Protein AF-A0A9E4JL12-F1 (afdb_monomer_lite)

Structure (mmCIF, N/CA/C/O backbone):
data_AF-A0A9E4JL12-F1
#
_entry.id   AF-A0A9E4JL12-F1
#
loop_
_atom_site.group_PDB
_atom_site.id
_atom_site.type_symbol
_atom_site.label_atom_id
_atom_site.label_alt_id
_atom_site.label_comp_id
_atom_site.label_asym_id
_atom_site.label_entity_id
_atom_site.label_seq_id
_atom_site.pdbx_PDB_ins_code
_atom_site.Cartn_x
_atom_site.Cartn_y
_atom_site.Cartn_z
_atom_site.occupancy
_atom_site.B_iso_or_equiv
_atom_site.auth_seq_id
_atom_site.auth_comp_id
_atom_site.auth_asym_id
_atom_site.auth_atom_id
_atom_site.pdbx_PDB_model_num
ATOM 1 N N . MET A 1 1 ? 10.155 4.725 14.599 1.00 66.62 1 MET A N 1
ATOM 2 C CA . MET A 1 1 ? 9.123 3.710 14.868 1.00 66.62 1 MET A CA 1
ATOM 3 C C . MET A 1 1 ? 9.422 2.456 14.066 1.00 66.62 1 MET A C 1
ATOM 5 O O . MET A 1 1 ? 9.526 2.530 12.850 1.00 66.62 1 MET A O 1
ATOM 9 N N . LYS A 1 2 ? 9.600 1.319 14.743 1.00 79.19 2 LYS A N 1
ATOM 10 C CA . LYS A 1 2 ? 9.737 0.014 14.087 1.00 79.19 2 LYS A CA 1
ATOM 11 C C . LYS A 1 2 ? 8.332 -0.566 13.869 1.00 79.19 2 LYS A C 1
ATOM 13 O O . LYS A 1 2 ? 7.510 -0.401 14.772 1.00 79.19 2 LYS A O 1
ATOM 18 N N . PRO A 1 3 ? 8.040 -1.210 12.728 1.00 87.31 3 PRO A N 1
ATOM 19 C CA . PRO A 1 3 ? 6.771 -1.904 12.572 1.00 87.31 3 PRO A CA 1
ATOM 20 C C . PRO A 1 3 ? 6.666 -3.071 13.566 1.00 87.31 3 PRO A C 1
ATOM 22 O O . PRO A 1 3 ? 7.660 -3.734 13.870 1.00 87.31 3 PRO A O 1
ATOM 25 N N . GLU A 1 4 ? 5.457 -3.324 14.057 1.00 89.44 4 GLU A N 1
ATOM 26 C CA . GLU A 1 4 ? 5.142 -4.517 14.853 1.00 89.44 4 GLU A CA 1
ATOM 27 C C . GLU A 1 4 ? 5.077 -5.758 13.957 1.00 89.44 4 GLU A C 1
ATOM 29 O O . GLU A 1 4 ? 5.482 -6.845 14.356 1.00 89.44 4 GLU A O 1
ATOM 34 N N . THR A 1 5 ? 4.607 -5.583 12.721 1.00 91.12 5 THR A N 1
ATOM 35 C CA . THR A 1 5 ? 4.566 -6.625 11.689 1.00 91.12 5 THR A CA 1
ATOM 36 C C . THR A 1 5 ? 5.285 -6.138 10.446 1.00 91.12 5 THR A C 1
ATOM 38 O O . THR A 1 5 ? 5.009 -5.035 9.987 1.00 91.12 5 THR A O 1
ATOM 41 N N . ASP A 1 6 ? 6.171 -6.962 9.889 1.00 91.75 6 ASP A N 1
ATOM 42 C CA . ASP A 1 6 ? 6.868 -6.707 8.627 1.00 91.75 6 ASP A CA 1
ATOM 43 C C . ASP A 1 6 ? 7.037 -8.026 7.870 1.00 91.75 6 ASP A C 1
ATOM 45 O O . ASP A 1 6 ? 7.868 -8.864 8.231 1.00 91.75 6 ASP A O 1
ATOM 49 N N . VAL A 1 7 ? 6.181 -8.248 6.876 1.00 90.44 7 VAL A N 1
ATOM 50 C CA . VAL A 1 7 ? 6.051 -9.539 6.191 1.00 90.44 7 VAL A CA 1
ATOM 51 C C . VAL A 1 7 ? 5.887 -9.360 4.692 1.00 90.44 7 VAL A C 1
ATOM 53 O O . VAL A 1 7 ? 5.430 -8.320 4.216 1.00 90.44 7 VAL A O 1
ATOM 56 N N . ILE A 1 8 ? 6.200 -10.415 3.943 1.00 92.12 8 ILE A N 1
ATOM 57 C CA . ILE A 1 8 ? 5.714 -10.549 2.571 1.00 92.12 8 ILE A CA 1
ATOM 58 C C . ILE A 1 8 ? 4.336 -11.192 2.648 1.00 92.12 8 ILE A C 1
ATOM 60 O O . ILE A 1 8 ? 4.205 -12.364 2.997 1.00 92.12 8 ILE A O 1
ATOM 64 N N . PHE A 1 9 ? 3.316 -10.403 2.352 1.00 92.81 9 PHE A N 1
ATOM 65 C CA . PHE A 1 9 ? 1.933 -10.828 2.328 1.00 92.81 9 PHE A CA 1
ATOM 66 C C . PHE A 1 9 ? 1.589 -11.369 0.946 1.00 92.81 9 PHE A C 1
ATOM 68 O O . PHE A 1 9 ? 1.843 -10.710 -0.066 1.00 92.81 9 PHE A O 1
ATOM 75 N N . GLN A 1 10 ? 1.009 -12.564 0.909 1.00 92.12 10 GLN A N 1
ATOM 76 C CA . GLN A 1 10 ? 0.538 -13.187 -0.319 1.00 92.12 10 GLN A CA 1
ATOM 77 C C . GLN A 1 10 ? -0.985 -13.285 -0.325 1.00 92.12 10 GLN A C 1
ATOM 79 O O . GLN A 1 10 ? -1.582 -13.777 0.634 1.00 92.12 10 GLN A O 1
ATOM 84 N N . TRP A 1 11 ? -1.594 -12.908 -1.448 1.00 90.00 11 TRP A N 1
ATOM 85 C CA . TRP A 1 11 ? -3.014 -13.123 -1.719 1.00 90.00 11 TRP A CA 1
ATOM 86 C C . TRP A 1 11 ? -3.225 -13.789 -3.078 1.00 90.00 11 TRP A C 1
ATOM 88 O O . TRP A 1 11 ? -2.317 -13.879 -3.905 1.00 90.00 11 TRP A O 1
ATOM 98 N N . VAL A 1 12 ? -4.454 -14.249 -3.308 1.00 87.62 12 VAL A N 1
ATOM 99 C CA . VAL A 1 12 ? -4.901 -14.691 -4.629 1.00 87.62 12 VAL A CA 1
ATOM 100 C C . VAL A 1 12 ? -5.614 -13.526 -5.307 1.00 87.62 12 VAL A C 1
ATOM 102 O O . VAL A 1 12 ? -6.715 -13.147 -4.908 1.00 87.62 12 VAL A O 1
ATOM 105 N N . GLY A 1 13 ? -4.968 -12.938 -6.308 1.00 79.06 13 GLY A N 1
ATOM 106 C CA . GLY A 1 13 ? -5.527 -11.868 -7.122 1.00 79.06 13 GLY A CA 1
ATOM 107 C C . GLY A 1 13 ? -6.322 -12.385 -8.314 1.00 79.06 13 GLY A C 1
ATOM 108 O O . GLY A 1 13 ? -6.001 -13.428 -8.888 1.00 79.06 13 GLY A O 1
ATOM 109 N N . PHE A 1 14 ? -7.332 -11.628 -8.735 1.00 73.75 14 PHE A N 1
ATOM 110 C CA . PHE A 1 14 ? -8.112 -11.924 -9.934 1.00 73.75 14 PHE A CA 1
ATOM 111 C C . PHE A 1 14 ? -7.939 -10.783 -10.937 1.00 73.75 14 PHE A C 1
ATOM 113 O O . PHE A 1 14 ? -8.317 -9.646 -10.672 1.00 73.75 14 PHE A O 1
ATOM 120 N N . GLY A 1 15 ? -7.316 -11.073 -12.082 1.00 59.97 15 GLY A N 1
ATOM 121 C CA . GLY A 1 15 ? -7.269 -10.134 -13.203 1.00 59.97 15 GLY A CA 1
ATOM 122 C C . GLY A 1 15 ? -8.628 -10.024 -13.899 1.00 59.97 15 GLY A C 1
ATOM 123 O O . GLY A 1 15 ? -9.499 -10.878 -13.713 1.00 59.97 15 GLY A O 1
ATOM 124 N N . SER A 1 16 ? -8.798 -9.006 -14.745 1.00 48.69 16 SER A N 1
ATOM 125 C CA . SER A 1 16 ? -9.982 -8.849 -15.592 1.00 48.69 16 SER A CA 1
ATOM 126 C C . SER A 1 16 ? -10.103 -10.019 -16.584 1.00 48.69 16 SER A C 1
ATOM 128 O O . SER A 1 16 ? -9.568 -9.993 -17.688 1.00 48.69 16 SER A O 1
ATOM 130 N N . GLY A 1 17 ? -10.809 -11.080 -16.181 1.00 49.41 17 GLY A N 1
ATOM 131 C CA . GLY A 1 17 ? -11.289 -12.131 -17.083 1.00 49.41 17 GLY A CA 1
ATOM 132 C C . GLY A 1 17 ? -10.541 -13.470 -17.100 1.00 49.41 17 GLY A C 1
ATOM 133 O O . GLY A 1 17 ? -10.755 -14.238 -18.035 1.00 49.41 17 GLY A O 1
ATOM 134 N N . GLN A 1 18 ? -9.706 -13.818 -16.111 1.00 49.81 18 GLN A N 1
ATOM 135 C CA . GLN A 1 18 ? -9.089 -15.158 -16.057 1.00 49.81 18 GLN A CA 1
ATOM 136 C C . GLN A 1 18 ? -9.499 -15.971 -14.819 1.00 49.81 18 GLN A C 1
ATOM 138 O O . GLN A 1 18 ? -9.258 -15.586 -13.681 1.00 49.81 18 GLN A O 1
ATOM 143 N N . TYR A 1 19 ? -10.057 -17.164 -15.065 1.00 54.25 19 TYR A N 1
ATOM 144 C CA . TYR A 1 19 ? -10.541 -18.150 -14.080 1.00 54.25 19 TYR A CA 1
ATOM 145 C C . TYR A 1 19 ? -9.449 -18.791 -13.193 1.00 54.25 19 TYR A C 1
ATOM 147 O O . TYR A 1 19 ? -9.740 -19.646 -12.347 1.00 54.25 19 TYR A O 1
ATOM 155 N N . ARG A 1 20 ? -8.180 -18.413 -13.380 1.00 64.00 20 ARG A N 1
ATOM 156 C CA . ARG A 1 20 ? -7.058 -18.849 -12.544 1.00 64.00 20 ARG A CA 1
ATOM 157 C C . ARG A 1 20 ? -6.590 -17.647 -11.735 1.00 64.00 20 ARG A C 1
ATOM 159 O O . ARG A 1 20 ? -6.104 -16.678 -12.303 1.00 64.00 20 ARG A O 1
ATOM 166 N N . GLY A 1 21 ? -6.807 -17.710 -10.424 1.00 71.62 21 GLY A N 1
ATOM 167 C CA . GLY A 1 21 ? -6.275 -16.718 -9.500 1.00 71.62 21 GLY A CA 1
ATOM 168 C C . GLY A 1 21 ? -4.749 -16.708 -9.563 1.00 71.62 21 GLY A C 1
ATOM 169 O O . GLY A 1 21 ? -4.126 -17.752 -9.766 1.00 71.62 21 GLY A O 1
ATOM 170 N N . TRP A 1 22 ? -4.167 -15.527 -9.426 1.00 80.19 22 TRP A N 1
ATOM 171 C CA . TRP A 1 22 ? -2.730 -15.303 -9.483 1.00 80.19 22 TRP A CA 1
ATOM 172 C C . TRP A 1 22 ? -2.204 -15.201 -8.061 1.00 80.19 22 TRP A C 1
ATOM 174 O O . TRP A 1 22 ? -2.802 -14.511 -7.239 1.00 80.19 22 TRP A O 1
ATOM 184 N N . ASN A 1 23 ? -1.095 -15.877 -7.766 1.00 87.00 23 ASN A N 1
ATOM 185 C CA . ASN A 1 23 ? -0.375 -15.592 -6.532 1.00 87.00 23 ASN A CA 1
ATOM 186 C C . ASN A 1 23 ? 0.220 -14.195 -6.657 1.00 87.00 23 ASN A C 1
ATOM 188 O O . ASN A 1 23 ? 1.022 -13.940 -7.557 1.00 87.00 23 ASN A O 1
ATOM 192 N N . SER A 1 24 ? -0.205 -13.321 -5.761 1.00 88.94 24 SER A N 1
ATOM 193 C CA . SER A 1 24 ? 0.169 -11.920 -5.751 1.00 88.94 24 SER A CA 1
ATOM 194 C C . SER A 1 24 ? 0.835 -11.576 -4.430 1.00 88.94 24 SER A C 1
ATOM 196 O O . SER A 1 24 ? 0.498 -12.171 -3.405 1.00 88.94 24 SER A O 1
ATOM 198 N N . PHE A 1 25 ? 1.790 -10.648 -4.455 1.00 91.06 25 PHE A N 1
ATOM 199 C CA . PHE A 1 25 ? 2.662 -10.383 -3.312 1.00 91.06 25 PHE A CA 1
ATOM 200 C C . PHE A 1 25 ? 2.895 -8.893 -3.086 1.00 91.06 25 PHE A C 1
ATOM 202 O O . PHE A 1 25 ? 3.138 -8.137 -4.024 1.00 91.06 25 PHE A O 1
ATOM 209 N N . CYS A 1 26 ? 2.905 -8.491 -1.819 1.00 92.44 26 CYS A N 1
ATOM 210 C CA . CYS A 1 26 ? 3.311 -7.162 -1.378 1.00 92.44 26 CYS A CA 1
ATOM 211 C C . CYS A 1 26 ? 4.009 -7.270 -0.019 1.00 92.44 26 CYS A C 1
ATOM 213 O O . CYS A 1 26 ? 3.881 -8.271 0.686 1.00 92.44 26 CYS A O 1
ATOM 215 N N . ARG A 1 27 ? 4.782 -6.257 0.362 1.00 92.44 27 ARG A N 1
ATOM 216 C CA . ARG A 1 27 ? 5.314 -6.137 1.720 1.00 92.44 27 ARG A CA 1
ATOM 217 C C . ARG A 1 27 ? 4.284 -5.396 2.560 1.00 92.44 27 ARG A C 1
ATOM 219 O O . ARG A 1 27 ? 3.943 -4.259 2.242 1.00 92.44 27 ARG A O 1
ATOM 226 N N . VAL A 1 28 ? 3.813 -6.022 3.631 1.00 94.44 28 VAL A N 1
ATOM 227 C CA . VAL A 1 28 ? 2.894 -5.404 4.589 1.00 94.44 28 VAL A CA 1
ATOM 228 C C . VAL A 1 28 ? 3.668 -5.035 5.836 1.00 94.44 28 VAL A C 1
ATOM 230 O O . VAL A 1 28 ? 4.328 -5.879 6.446 1.00 94.44 28 VAL A O 1
ATOM 233 N N . ARG A 1 29 ? 3.562 -3.762 6.215 1.00 93.25 29 ARG A N 1
ATOM 234 C CA . ARG A 1 29 ? 4.082 -3.251 7.479 1.00 93.25 29 ARG A CA 1
ATOM 235 C C . ARG A 1 29 ? 2.971 -2.637 8.302 1.00 93.25 29 ARG A C 1
ATOM 237 O O . ARG A 1 29 ? 2.243 -1.784 7.805 1.00 93.25 29 ARG A O 1
ATOM 244 N N . ILE A 1 30 ? 2.864 -3.064 9.555 1.00 93.94 30 ILE A N 1
ATOM 245 C CA . ILE A 1 30 ? 1.837 -2.596 10.488 1.00 93.94 30 ILE A CA 1
ATOM 246 C C . ILE A 1 30 ? 2.527 -1.869 11.632 1.00 93.94 30 ILE A C 1
ATOM 248 O O . ILE A 1 30 ? 3.378 -2.433 12.325 1.00 93.94 30 ILE A O 1
ATOM 252 N N . PHE A 1 31 ? 2.152 -0.612 11.822 1.00 90.62 31 PHE A N 1
ATOM 253 C CA . PHE A 1 31 ? 2.623 0.240 12.902 1.00 90.62 31 PHE A CA 1
ATOM 254 C C . PHE A 1 31 ? 1.443 0.541 13.816 1.00 90.62 31 PHE A C 1
ATOM 256 O O . PHE A 1 31 ? 0.453 1.125 13.375 1.00 90.62 31 PHE A O 1
ATOM 263 N N . LYS A 1 32 ? 1.544 0.165 15.090 1.00 89.62 32 LYS A N 1
ATOM 264 C CA . LYS A 1 32 ? 0.566 0.568 16.100 1.00 89.62 32 LYS A CA 1
ATOM 265 C C . LYS A 1 32 ? 1.067 1.806 16.828 1.00 89.62 32 LYS A C 1
ATOM 267 O O . LYS A 1 32 ? 2.204 1.840 17.302 1.00 89.62 32 LYS A O 1
ATOM 272 N N . THR A 1 33 ? 0.220 2.821 16.911 1.00 83.38 33 THR A N 1
ATOM 273 C CA . THR A 1 33 ? 0.408 3.970 17.799 1.00 83.38 33 THR A CA 1
ATOM 274 C C . THR A 1 33 ? -0.572 3.859 18.968 1.00 83.38 33 THR A C 1
ATOM 276 O O . THR A 1 33 ? -1.310 2.882 19.087 1.00 83.38 33 THR A O 1
ATOM 279 N N . GLN A 1 34 ? -0.577 4.849 19.863 1.00 82.88 34 GLN A N 1
ATOM 280 C CA . GLN A 1 34 ? -1.535 4.878 20.972 1.00 82.88 34 GLN A CA 1
ATOM 281 C C . GLN A 1 34 ? -2.990 5.033 20.503 1.00 82.88 34 GLN A C 1
ATOM 283 O O . GLN A 1 34 ? -3.897 4.573 21.187 1.00 82.88 34 GLN A O 1
ATOM 288 N N . ASP A 1 35 ? -3.215 5.691 19.366 1.00 87.06 35 ASP A N 1
ATOM 289 C CA . ASP A 1 35 ? -4.532 6.152 18.921 1.00 87.06 35 ASP A CA 1
ATOM 290 C C . ASP A 1 35 ? -4.986 5.566 17.576 1.00 87.06 35 ASP A C 1
ATOM 292 O O . ASP A 1 35 ? -6.153 5.717 17.213 1.00 87.06 35 ASP A O 1
ATOM 296 N N . ARG A 1 36 ? -4.092 4.923 16.817 1.00 89.56 36 ARG A N 1
ATOM 297 C CA . ARG A 1 36 ? -4.395 4.395 15.482 1.00 89.56 36 ARG A CA 1
ATOM 298 C C . ARG A 1 36 ? -3.460 3.262 15.068 1.00 89.56 36 ARG A C 1
ATOM 300 O O . ARG A 1 36 ? -2.373 3.077 15.616 1.00 89.56 36 ARG A O 1
ATOM 307 N N . THR A 1 37 ? -3.870 2.551 14.029 1.00 93.19 37 THR A N 1
ATOM 308 C CA . THR A 1 37 ? -3.040 1.577 13.316 1.00 93.19 37 THR A CA 1
ATOM 309 C C . THR A 1 37 ? -2.718 2.120 11.930 1.00 93.19 37 THR A C 1
ATOM 311 O O . THR A 1 37 ? -3.606 2.587 11.226 1.00 93.19 37 THR A O 1
ATOM 314 N N . ILE A 1 38 ? -1.455 2.066 11.513 1.00 92.69 38 ILE A N 1
ATOM 315 C CA . ILE A 1 38 ? -1.037 2.411 10.151 1.00 92.69 38 ILE A CA 1
ATOM 316 C C . ILE A 1 38 ? -0.622 1.124 9.453 1.00 92.69 38 ILE A C 1
ATOM 318 O O . ILE A 1 38 ? 0.272 0.419 9.926 1.00 92.69 38 ILE A O 1
ATOM 322 N N . VAL A 1 39 ? -1.249 0.838 8.318 1.00 95.38 39 VAL A N 1
ATOM 323 C CA . VAL A 1 39 ? -0.923 -0.305 7.470 1.00 95.38 39 VAL A CA 1
ATOM 324 C C . VAL A 1 39 ? -0.340 0.204 6.165 1.00 95.38 39 VAL A C 1
ATOM 326 O O . VAL A 1 39 ? -1.002 0.895 5.396 1.00 95.38 39 VAL A O 1
ATOM 329 N N . LEU A 1 40 ? 0.909 -0.162 5.915 1.00 93.56 40 LEU A N 1
ATOM 330 C CA . LEU A 1 40 ? 1.633 0.167 4.701 1.00 93.56 40 LEU A CA 1
ATOM 331 C C . LEU A 1 40 ? 1.743 -1.079 3.824 1.00 93.56 40 LEU A C 1
ATOM 333 O O . LEU A 1 40 ? 2.460 -2.022 4.162 1.00 93.56 40 LEU A O 1
ATOM 337 N N . MET A 1 41 ? 1.057 -1.052 2.688 1.00 95.31 41 MET A N 1
ATOM 338 C CA . MET A 1 41 ? 1.090 -2.082 1.655 1.00 95.31 41 MET A CA 1
ATOM 339 C C . MET A 1 41 ? 2.022 -1.607 0.544 1.00 95.31 41 MET A C 1
ATOM 341 O O . MET A 1 41 ? 1.678 -0.714 -0.224 1.00 95.31 41 MET A O 1
ATOM 345 N N . SER A 1 42 ? 3.231 -2.159 0.496 1.00 91.75 42 SER A N 1
ATOM 346 C CA . SER A 1 42 ? 4.256 -1.784 -0.480 1.00 91.75 42 SER A CA 1
ATOM 347 C C . SER A 1 42 ? 4.376 -2.833 -1.574 1.00 91.75 42 SER A C 1
ATOM 349 O O . SER A 1 42 ? 4.570 -4.012 -1.272 1.00 91.75 42 SER A O 1
ATOM 351 N N . ASP A 1 43 ? 4.323 -2.420 -2.835 1.00 90.38 43 ASP A N 1
ATOM 352 C CA . ASP A 1 43 ? 4.749 -3.284 -3.933 1.00 90.38 43 ASP A CA 1
ATOM 353 C C . ASP A 1 43 ? 6.211 -3.707 -3.724 1.00 90.38 43 ASP A C 1
ATOM 355 O O . ASP A 1 43 ? 7.000 -3.001 -3.087 1.00 90.38 43 ASP A O 1
ATOM 359 N N . LEU A 1 44 ? 6.565 -4.897 -4.206 1.00 86.56 44 LEU A N 1
ATOM 360 C CA . LEU A 1 44 ? 7.915 -5.423 -4.017 1.00 86.56 44 LEU A CA 1
ATOM 361 C C . LEU A 1 44 ? 8.938 -4.805 -4.975 1.00 86.56 44 LEU A C 1
ATOM 363 O O . LEU A 1 44 ? 10.121 -5.110 -4.821 1.00 86.56 44 LEU A O 1
ATOM 367 N N . ASP A 1 45 ? 8.500 -3.988 -5.943 1.00 77.25 45 ASP A N 1
ATOM 368 C CA . ASP A 1 45 ? 9.343 -3.363 -6.968 1.00 77.25 45 ASP A CA 1
ATOM 369 C C . ASP A 1 45 ? 10.242 -4.422 -7.627 1.00 77.25 45 ASP A C 1
ATOM 371 O O . ASP A 1 45 ? 11.455 -4.267 -7.739 1.00 77.25 45 ASP A O 1
ATOM 375 N N . ARG A 1 46 ? 9.658 -5.588 -7.951 1.00 67.44 46 ARG A N 1
ATOM 376 C CA . ARG A 1 46 ? 10.366 -6.740 -8.534 1.00 67.44 46 ARG A CA 1
ATOM 377 C C . ARG A 1 46 ? 10.084 -6.864 -10.021 1.00 67.44 46 ARG A C 1
ATOM 379 O O . ARG A 1 46 ? 8.970 -6.639 -10.482 1.00 67.44 46 ARG A O 1
ATOM 386 N N . ASP A 1 47 ? 11.082 -7.366 -10.737 1.00 58.47 47 ASP A N 1
ATOM 387 C CA . ASP A 1 47 ? 11.177 -7.288 -12.191 1.00 58.47 47 ASP A CA 1
ATOM 388 C C . ASP A 1 47 ? 10.108 -8.028 -13.013 1.00 58.47 47 ASP A C 1
ATOM 390 O O . ASP A 1 47 ? 10.166 -7.846 -14.224 1.00 58.47 47 ASP A O 1
ATOM 394 N N . LYS A 1 48 ? 9.170 -8.835 -12.462 1.00 58.28 48 LYS A N 1
ATOM 395 C CA . LYS A 1 48 ? 8.067 -9.448 -13.264 1.00 58.28 48 LYS A CA 1
ATOM 396 C C . LYS A 1 48 ? 7.010 -10.314 -12.543 1.00 58.28 48 LYS A C 1
ATOM 398 O O . LYS A 1 48 ? 5.997 -10.618 -13.164 1.00 58.28 48 LYS A O 1
ATOM 403 N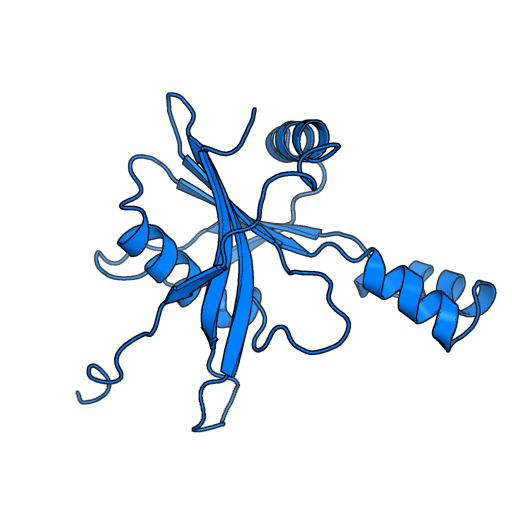 N . GLU A 1 49 ? 7.193 -10.731 -11.286 1.00 63.22 49 GLU A N 1
ATOM 404 C CA . GLU A 1 49 ? 6.376 -11.817 -10.688 1.00 63.22 49 GLU A CA 1
ATOM 405 C C . GLU A 1 49 ? 5.674 -11.449 -9.366 1.00 63.22 49 GLU A C 1
ATOM 407 O O . GLU A 1 49 ? 5.750 -12.181 -8.382 1.00 63.22 49 GLU A O 1
ATOM 412 N N . THR A 1 50 ? 4.982 -10.308 -9.311 1.00 68.38 50 THR A N 1
ATOM 413 C CA . THR A 1 50 ? 4.196 -9.901 -8.122 1.00 68.38 50 THR A CA 1
ATOM 414 C C . THR A 1 50 ? 2.695 -10.168 -8.248 1.00 68.38 50 THR A C 1
ATOM 416 O O . THR A 1 50 ? 1.946 -9.866 -7.321 1.00 68.38 50 THR A O 1
ATOM 419 N N . GLY A 1 51 ? 2.254 -10.781 -9.352 1.00 84.06 51 GLY A N 1
ATOM 420 C CA . GLY A 1 51 ? 0.850 -11.100 -9.612 1.00 84.06 51 GLY A CA 1
ATOM 421 C C . GLY A 1 51 ? 0.019 -9.862 -9.959 1.00 84.06 51 GLY A C 1
ATOM 422 O O . GLY A 1 51 ? 0.423 -9.023 -10.761 1.00 84.06 51 GLY A O 1
ATOM 423 N N . THR A 1 52 ? -1.182 -9.769 -9.396 1.00 85.94 52 THR A N 1
ATOM 424 C CA . THR A 1 52 ? -2.058 -8.596 -9.533 1.00 85.94 52 THR A CA 1
ATOM 425 C C . THR A 1 52 ? -1.544 -7.422 -8.709 1.00 85.94 52 THR A C 1
ATOM 427 O O . THR A 1 52 ? -1.080 -7.622 -7.591 1.00 85.94 52 THR A O 1
ATOM 430 N N . SER A 1 53 ? -1.731 -6.194 -9.196 1.00 88.44 53 SER A N 1
ATOM 431 C CA . SER A 1 53 ? -1.400 -4.992 -8.425 1.00 88.44 53 SER A CA 1
ATOM 432 C C . SER A 1 53 ? -2.233 -4.869 -7.145 1.00 88.44 53 SER A C 1
ATOM 434 O O . SER A 1 53 ? -3.371 -5.351 -7.078 1.00 88.44 53 SER A O 1
ATOM 436 N N . ILE A 1 54 ? -1.676 -4.167 -6.152 1.00 92.00 54 ILE A N 1
ATOM 437 C CA . ILE A 1 54 ? -2.383 -3.808 -4.916 1.00 92.00 54 ILE A CA 1
ATOM 438 C C . ILE A 1 54 ? -3.627 -2.992 -5.273 1.00 92.00 54 ILE A C 1
ATOM 440 O O . ILE A 1 54 ? -4.708 -3.327 -4.809 1.00 92.00 54 ILE A O 1
ATOM 444 N N . THR A 1 55 ? -3.513 -2.025 -6.188 1.00 91.69 55 THR A N 1
ATOM 445 C CA . THR A 1 55 ? -4.602 -1.116 -6.580 1.00 91.69 55 THR A CA 1
ATOM 446 C C . THR A 1 55 ? -5.828 -1.889 -7.054 1.00 91.69 55 THR A C 1
ATOM 448 O O . THR A 1 55 ? -6.947 -1.613 -6.635 1.00 91.69 55 THR A O 1
ATOM 451 N N . ASN A 1 56 ? -5.616 -2.918 -7.879 1.00 89.44 56 ASN A N 1
ATOM 452 C CA . ASN A 1 56 ? -6.704 -3.725 -8.430 1.00 89.44 56 ASN A CA 1
ATOM 453 C C . ASN A 1 56 ? -7.290 -4.722 -7.423 1.00 89.44 56 ASN A C 1
ATOM 455 O O . ASN A 1 56 ? -8.331 -5.311 -7.691 1.00 89.44 56 ASN A O 1
ATOM 459 N N . SER A 1 57 ? -6.612 -4.965 -6.301 1.00 91.81 57 SER A N 1
ATOM 460 C CA . SER A 1 57 ? -7.032 -5.923 -5.272 1.00 91.81 57 SER A CA 1
ATOM 461 C C . SER A 1 57 ? -7.240 -5.272 -3.905 1.00 91.81 57 SER A C 1
ATOM 463 O O . SER A 1 57 ? -7.354 -5.994 -2.918 1.00 91.81 57 SER A O 1
ATOM 465 N N . VAL A 1 58 ? -7.260 -3.939 -3.817 1.00 94.19 58 VAL A N 1
ATOM 466 C CA . VAL A 1 58 ? -7.021 -3.236 -2.550 1.00 94.19 58 VAL A CA 1
ATOM 467 C C . VAL A 1 58 ? -8.087 -3.556 -1.503 1.00 94.19 58 VAL A C 1
ATOM 469 O O . VAL A 1 58 ? -7.745 -3.851 -0.367 1.00 94.19 58 VAL A O 1
ATOM 472 N N . GLU A 1 59 ? -9.358 -3.630 -1.903 1.00 93.81 59 GLU A N 1
ATOM 473 C CA . GLU A 1 59 ? -10.483 -4.024 -1.045 1.00 93.81 59 GLU A CA 1
ATOM 474 C C . GLU A 1 59 ? -10.259 -5.402 -0.412 1.00 93.81 59 GLU A C 1
ATOM 476 O O . GLU A 1 59 ? -10.390 -5.581 0.801 1.00 93.81 59 GLU A O 1
ATOM 481 N N . ASN A 1 60 ? -9.869 -6.375 -1.236 1.00 91.75 60 ASN A N 1
ATOM 482 C CA . ASN A 1 60 ? -9.610 -7.741 -0.802 1.00 91.75 60 ASN A CA 1
ATOM 483 C C . ASN A 1 60 ? -8.363 -7.810 0.086 1.00 91.75 60 ASN A C 1
ATOM 485 O O . ASN A 1 60 ? -8.402 -8.407 1.155 1.00 91.75 60 ASN A O 1
ATOM 489 N N . VAL A 1 61 ? -7.266 -7.167 -0.320 1.00 93.44 61 VAL A N 1
ATOM 490 C CA . VAL A 1 61 ? -6.012 -7.157 0.447 1.00 93.44 61 VAL A CA 1
ATOM 491 C C . VAL A 1 61 ? -6.224 -6.513 1.818 1.00 93.44 61 VAL A C 1
ATOM 493 O O . VAL A 1 61 ? -5.852 -7.112 2.823 1.00 93.44 61 VAL A O 1
ATOM 496 N N . MET A 1 62 ? -6.883 -5.352 1.878 1.00 95.62 62 MET A N 1
ATOM 497 C CA . MET A 1 62 ? -7.227 -4.681 3.135 1.00 95.62 62 MET A CA 1
ATOM 498 C C . MET A 1 62 ? -8.085 -5.578 4.028 1.00 95.62 62 MET A C 1
ATOM 500 O O . MET A 1 62 ? -7.778 -5.740 5.204 1.00 95.62 62 MET A O 1
ATOM 504 N N . THR A 1 63 ? -9.111 -6.221 3.461 1.00 94.94 63 THR A N 1
ATOM 505 C CA . THR A 1 63 ? -10.005 -7.121 4.207 1.00 94.94 63 THR A CA 1
ATOM 506 C C . THR A 1 63 ? -9.240 -8.300 4.801 1.00 94.94 63 THR A C 1
ATOM 508 O O . THR A 1 63 ? -9.382 -8.597 5.984 1.00 94.94 63 THR A O 1
ATOM 511 N N . LEU A 1 64 ? -8.390 -8.951 4.004 1.00 94.81 64 LEU A N 1
ATOM 512 C CA . LEU A 1 64 ? -7.617 -10.105 4.455 1.00 94.81 64 LEU A CA 1
ATOM 513 C C . LEU A 1 64 ? -6.595 -9.730 5.530 1.00 94.81 64 LEU A C 1
ATOM 515 O O . LEU A 1 64 ? -6.425 -10.484 6.484 1.00 94.81 64 LEU A O 1
ATOM 519 N N . ILE A 1 65 ? -5.926 -8.581 5.395 1.00 95.44 65 ILE A N 1
ATOM 520 C CA . ILE A 1 65 ? -4.995 -8.081 6.414 1.00 95.44 65 ILE A CA 1
ATOM 521 C C . ILE A 1 65 ? -5.754 -7.786 7.711 1.00 95.44 65 ILE A C 1
ATOM 523 O O . ILE A 1 65 ? -5.328 -8.230 8.774 1.00 95.44 65 ILE A O 1
ATOM 527 N N . ASP A 1 66 ? -6.877 -7.074 7.632 1.00 95.31 66 ASP A N 1
ATOM 528 C CA . ASP A 1 66 ? -7.670 -6.713 8.807 1.00 95.31 66 ASP A CA 1
ATOM 529 C C . ASP A 1 66 ? -8.150 -7.958 9.568 1.00 95.31 66 ASP A C 1
ATOM 531 O O . ASP A 1 66 ? -7.887 -8.114 10.759 1.00 95.31 66 ASP A O 1
ATOM 535 N N . GLN A 1 67 ? -8.727 -8.927 8.852 1.00 93.31 67 GLN A N 1
ATOM 536 C CA . GLN A 1 67 ? -9.180 -10.193 9.431 1.00 93.31 67 GLN A CA 1
ATOM 537 C C . GLN A 1 67 ? -8.032 -11.023 10.024 1.00 93.31 67 GLN A C 1
ATOM 539 O O . GLN A 1 67 ? -8.174 -11.594 11.105 1.00 93.31 67 GLN A O 1
ATOM 544 N N . MET A 1 68 ? -6.894 -11.101 9.327 1.00 94.38 68 MET A N 1
ATOM 545 C CA . MET A 1 68 ? -5.740 -11.895 9.755 1.00 94.38 68 MET A CA 1
ATOM 546 C C . MET A 1 68 ? -5.079 -11.337 11.013 1.00 94.38 68 MET A C 1
ATOM 548 O O . MET A 1 68 ? -4.688 -12.104 11.893 1.00 94.38 68 MET A O 1
ATOM 552 N N . TYR A 1 69 ? -4.925 -10.017 11.081 1.00 94.06 69 TYR A N 1
ATOM 553 C CA . TYR A 1 69 ? -4.220 -9.349 12.172 1.00 94.06 69 TYR A CA 1
ATOM 554 C C . TYR A 1 69 ? -5.156 -8.780 13.240 1.00 94.06 69 TYR A C 1
ATOM 556 O O . TYR A 1 69 ? -4.660 -8.240 14.229 1.00 94.06 69 TYR A O 1
ATOM 564 N N . GLN A 1 70 ? -6.474 -8.927 13.058 1.00 93.56 70 GLN A N 1
ATOM 565 C CA . GLN A 1 70 ? 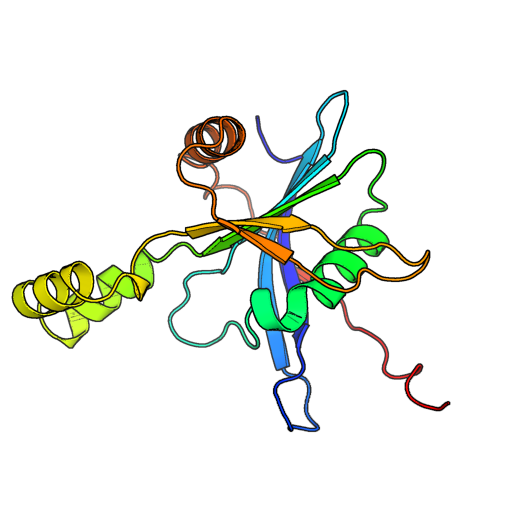-7.520 -8.438 13.957 1.00 93.56 70 GLN A CA 1
ATOM 566 C C . GLN A 1 70 ? -7.268 -6.978 14.340 1.00 93.56 70 GLN A C 1
ATOM 568 O O . GLN A 1 70 ? -7.059 -6.650 15.514 1.00 93.56 70 GLN A O 1
ATOM 573 N N . LEU A 1 71 ? -7.182 -6.111 13.329 1.00 92.62 71 LEU A N 1
ATOM 574 C CA . LEU A 1 71 ? -6.794 -4.727 13.558 1.00 92.62 71 LEU A CA 1
ATOM 575 C C . LEU A 1 71 ? -7.866 -4.005 14.378 1.00 92.62 71 LEU A C 1
ATOM 577 O O . LEU A 1 71 ? -9.062 -4.270 14.279 1.00 92.62 71 LEU A O 1
ATOM 581 N N . ALA A 1 72 ? -7.414 -3.094 15.235 1.00 87.12 72 ALA A N 1
ATOM 582 C CA . ALA A 1 72 ? -8.275 -2.376 16.162 1.00 87.12 72 ALA A CA 1
ATOM 583 C C . ALA A 1 72 ? -8.040 -0.867 16.080 1.00 87.12 72 ALA A C 1
ATOM 585 O O . ALA A 1 72 ? -6.934 -0.397 15.788 1.00 87.12 72 ALA A O 1
ATOM 586 N N . GLY A 1 73 ? -9.098 -0.121 16.401 1.00 88.62 73 GLY A N 1
ATOM 587 C CA . GLY A 1 73 ? -9.111 1.337 16.355 1.00 88.62 73 GLY A CA 1
ATOM 588 C C . GLY A 1 73 ? -9.158 1.895 14.928 1.00 88.62 73 GLY A C 1
ATOM 589 O O . GLY A 1 73 ? -9.371 1.153 13.972 1.00 88.62 73 GLY A O 1
ATOM 590 N N . PRO A 1 74 ? -8.985 3.216 14.767 1.00 90.75 74 PRO A N 1
ATOM 591 C CA . PRO A 1 74 ? -8.871 3.840 13.455 1.00 90.75 74 PRO A CA 1
ATOM 592 C C . PRO A 1 74 ? -7.673 3.282 12.678 1.00 90.75 74 PRO A C 1
ATOM 594 O O . PRO A 1 74 ? -6.549 3.273 13.188 1.00 90.75 74 PRO A O 1
ATOM 597 N N . ILE A 1 75 ? -7.905 2.852 11.436 1.00 94.25 75 ILE A N 1
ATOM 598 C CA . ILE A 1 75 ? -6.868 2.294 10.563 1.00 94.25 75 ILE A CA 1
ATOM 599 C C . ILE A 1 75 ? -6.577 3.278 9.430 1.00 94.25 75 ILE A C 1
ATOM 601 O O . ILE A 1 75 ? -7.485 3.736 8.740 1.00 94.25 75 ILE A O 1
ATOM 605 N N . ILE A 1 76 ? -5.299 3.590 9.235 1.00 93.25 76 ILE A N 1
ATOM 606 C CA . ILE A 1 76 ? -4.796 4.353 8.095 1.00 93.25 76 ILE A CA 1
ATOM 607 C C . ILE A 1 76 ? -4.173 3.366 7.117 1.00 93.25 76 ILE A C 1
ATOM 609 O O . ILE A 1 76 ? -3.166 2.729 7.432 1.00 93.25 76 ILE A O 1
ATOM 613 N N . TRP A 1 77 ? -4.745 3.278 5.922 1.00 95.69 77 TRP A N 1
ATOM 614 C CA . TRP A 1 77 ? -4.255 2.411 4.858 1.00 95.69 77 TRP A CA 1
ATOM 615 C C . TRP A 1 77 ? -3.421 3.211 3.868 1.00 95.69 77 TRP A C 1
ATOM 617 O O . TRP A 1 77 ? -3.883 4.201 3.302 1.00 95.69 77 TRP A O 1
ATOM 627 N N . ILE A 1 78 ? -2.185 2.779 3.655 1.00 94.38 78 ILE A N 1
ATOM 628 C CA . ILE A 1 78 ? -1.259 3.409 2.723 1.00 94.38 78 ILE A CA 1
ATOM 629 C C . ILE A 1 78 ? -0.872 2.385 1.666 1.00 94.38 78 ILE A C 1
ATOM 631 O O . ILE A 1 78 ? -0.275 1.352 1.975 1.00 94.38 78 ILE A O 1
ATOM 635 N N . GLU A 1 79 ? -1.190 2.689 0.415 1.00 94.31 79 GLU A N 1
ATOM 636 C CA . GLU A 1 79 ? -0.625 1.996 -0.736 1.00 94.31 79 GLU A CA 1
ATOM 637 C C . GLU A 1 79 ? 0.678 2.684 -1.142 1.00 94.31 79 GLU A C 1
ATOM 639 O O . GLU A 1 79 ? 0.742 3.911 -1.239 1.00 94.31 79 GLU A O 1
ATOM 644 N N . HIS A 1 80 ? 1.711 1.885 -1.385 1.00 91.38 80 HIS A N 1
ATOM 645 C CA . HIS A 1 80 ? 3.042 2.358 -1.720 1.00 91.38 80 HIS A CA 1
ATOM 646 C C . HIS A 1 80 ? 3.624 1.580 -2.907 1.00 91.38 80 HIS A C 1
ATOM 648 O O . HIS A 1 80 ? 3.625 0.349 -2.912 1.00 91.38 80 HIS A O 1
ATOM 654 N N . TYR A 1 81 ? 4.163 2.298 -3.893 1.00 88.31 81 TYR A N 1
ATOM 655 C CA . TYR A 1 81 ? 4.937 1.718 -4.991 1.00 88.31 81 TYR A CA 1
ATOM 656 C C . TYR A 1 81 ? 6.349 2.308 -5.010 1.00 88.31 81 TYR A C 1
ATOM 658 O O . TYR A 1 81 ? 6.519 3.407 -5.552 1.00 88.31 81 TYR A O 1
ATOM 666 N N . PRO A 1 82 ? 7.358 1.576 -4.502 1.00 78.75 82 PRO A N 1
ATOM 667 C CA . PRO A 1 82 ? 8.746 1.917 -4.763 1.00 78.75 82 PRO A CA 1
ATOM 668 C C . PRO A 1 82 ? 8.989 1.708 -6.264 1.00 78.75 82 PRO A C 1
ATOM 670 O O . PRO A 1 82 ? 8.553 0.710 -6.833 1.00 78.75 82 PRO A O 1
ATOM 673 N N . ARG A 1 83 ? 9.587 2.683 -6.955 1.00 78.38 83 ARG A N 1
ATOM 674 C CA . ARG A 1 83 ? 9.893 2.600 -8.405 1.00 78.38 83 ARG A CA 1
ATOM 675 C C . ARG A 1 83 ? 11.397 2.557 -8.679 1.00 78.38 83 ARG A C 1
ATOM 677 O O . ARG A 1 83 ? 11.845 2.860 -9.786 1.00 78.38 83 ARG A O 1
ATOM 684 N N . HIS A 1 84 ? 12.202 2.226 -7.678 1.00 72.31 84 HIS A N 1
ATOM 685 C CA . HIS A 1 84 ? 13.656 2.326 -7.745 1.00 72.31 84 HIS A CA 1
ATOM 686 C C . HIS A 1 84 ? 14.271 1.260 -8.656 1.00 72.31 84 HIS A C 1
ATOM 688 O O . HIS A 1 84 ? 15.114 1.582 -9.500 1.00 72.31 84 HIS A O 1
ATOM 694 N N . ASN A 1 85 ? 13.825 0.009 -8.539 1.00 72.12 85 ASN A N 1
ATOM 695 C CA . ASN A 1 85 ? 14.290 -1.090 -9.380 1.00 72.12 85 ASN A CA 1
ATOM 696 C C . ASN A 1 85 ? 13.781 -0.922 -10.809 1.00 72.12 85 ASN A C 1
ATOM 698 O O . ASN A 1 85 ? 14.564 -1.091 -11.741 1.00 72.12 85 ASN A O 1
ATOM 702 N N . ALA A 1 86 ? 12.540 -0.461 -10.996 1.00 72.50 86 ALA A N 1
ATOM 703 C CA . ALA A 1 86 ? 12.016 -0.116 -12.317 1.00 72.50 86 ALA A CA 1
ATOM 704 C C . ALA A 1 86 ? 12.864 0.959 -13.031 1.00 72.50 86 ALA A C 1
ATOM 706 O O . ALA A 1 86 ? 13.159 0.829 -14.222 1.00 72.50 86 ALA A O 1
ATOM 707 N N . ILE A 1 87 ? 13.310 2.003 -12.318 1.00 77.31 87 ILE A N 1
ATOM 708 C CA . ILE A 1 87 ? 14.231 3.013 -12.870 1.00 77.31 87 ILE A CA 1
ATOM 709 C C . ILE A 1 87 ? 15.582 2.381 -13.217 1.00 77.31 87 ILE A C 1
ATOM 711 O O . ILE A 1 87 ? 16.106 2.610 -14.310 1.00 77.31 87 ILE A O 1
ATOM 715 N N . ALA A 1 88 ? 16.164 1.604 -12.300 1.00 79.88 88 ALA A N 1
ATOM 716 C CA . ALA A 1 88 ? 17.464 0.976 -12.509 1.00 79.88 88 ALA A CA 1
ATOM 717 C C . ALA A 1 88 ? 17.441 -0.006 -13.693 1.00 79.88 88 ALA A C 1
ATOM 719 O O . ALA A 1 88 ? 18.363 -0.012 -14.511 1.00 79.88 88 ALA A O 1
ATOM 720 N N . GLN A 1 89 ? 16.375 -0.796 -13.824 1.00 79.31 89 GLN A N 1
ATOM 721 C CA . GLN A 1 89 ? 16.148 -1.714 -14.935 1.00 79.31 89 GLN A CA 1
ATOM 722 C C . GLN A 1 89 ? 15.957 -0.953 -16.247 1.00 79.31 89 GLN A C 1
ATOM 724 O O . GLN A 1 89 ? 16.646 -1.250 -17.220 1.00 79.31 89 GLN A O 1
ATOM 729 N N . LEU A 1 90 ? 15.127 0.095 -16.266 1.00 83.00 90 LEU A N 1
ATOM 730 C CA . LEU A 1 90 ? 14.949 0.936 -17.450 1.00 83.00 90 LEU A CA 1
ATOM 731 C C . LEU A 1 90 ? 16.287 1.527 -17.919 1.00 83.00 90 LEU A C 1
ATOM 733 O O . LEU A 1 90 ? 16.606 1.477 -19.106 1.00 83.00 90 LEU A O 1
ATOM 737 N N . LYS A 1 91 ? 17.100 2.054 -16.993 1.00 86.62 91 LYS A N 1
ATOM 738 C CA . LYS A 1 91 ? 18.440 2.573 -17.307 1.00 86.62 91 LYS A CA 1
ATOM 739 C C . LYS A 1 91 ? 19.338 1.504 -17.937 1.00 86.62 91 LYS A C 1
ATOM 741 O O . LYS A 1 91 ? 20.050 1.821 -18.888 1.00 86.62 91 LYS A O 1
ATOM 746 N N . LYS A 1 92 ? 19.283 0.258 -17.451 1.00 86.69 92 LYS A N 1
ATOM 747 C CA . LYS A 1 92 ? 20.021 -0.877 -18.035 1.00 86.69 92 LYS A CA 1
ATOM 748 C C . LYS A 1 92 ? 19.517 -1.245 -19.435 1.00 86.69 92 LYS A C 1
ATOM 750 O O . LYS A 1 92 ? 20.330 -1.539 -20.300 1.00 86.69 92 LYS A O 1
ATOM 755 N N . GLU A 1 93 ? 18.205 -1.221 -19.664 1.00 88.00 93 GLU A N 1
ATOM 756 C CA . GLU A 1 93 ? 17.591 -1.674 -20.921 1.00 88.00 93 GLU A CA 1
ATOM 757 C C . GLU A 1 93 ? 17.748 -0.682 -22.078 1.00 88.00 93 GLU A C 1
ATOM 759 O O . GLU A 1 93 ? 18.006 -1.089 -23.209 1.00 88.00 93 GLU A O 1
ATOM 764 N N . ILE A 1 94 ? 17.568 0.618 -21.821 1.00 89.00 94 ILE A N 1
ATOM 765 C CA . ILE A 1 94 ? 17.509 1.632 -22.891 1.00 89.00 94 ILE A CA 1
ATOM 766 C C . ILE A 1 94 ? 18.632 2.669 -22.831 1.00 89.00 94 ILE A C 1
ATOM 768 O O . ILE A 1 94 ? 18.647 3.598 -23.645 1.00 89.00 94 ILE A O 1
ATOM 772 N N . GLY A 1 95 ? 19.567 2.507 -21.894 1.00 91.62 95 GLY A N 1
ATOM 773 C CA . GLY A 1 95 ? 20.650 3.446 -21.629 1.00 91.62 95 GLY A CA 1
ATOM 774 C C . GLY A 1 95 ? 20.202 4.648 -20.796 1.00 91.62 95 GLY A C 1
ATOM 775 O O . GLY A 1 95 ? 19.065 5.121 -20.885 1.00 91.62 95 GLY A O 1
ATOM 776 N N . GLU A 1 96 ? 21.122 5.169 -19.986 1.00 91.31 96 GLU A N 1
ATOM 777 C CA . GLU A 1 96 ? 20.828 6.181 -18.968 1.00 91.31 96 GLU A CA 1
ATOM 778 C C . GLU A 1 96 ? 20.241 7.479 -19.540 1.00 91.31 96 GLU A C 1
ATOM 780 O O . GLU A 1 96 ? 19.237 7.977 -19.037 1.00 91.31 96 GLU A O 1
ATOM 785 N N . GLU A 1 97 ? 20.801 8.009 -20.627 1.00 91.50 97 GLU A N 1
ATOM 786 C CA . GLU A 1 97 ? 20.337 9.270 -21.214 1.00 91.50 97 GLU A CA 1
ATOM 787 C C . GLU A 1 97 ? 18.892 9.167 -21.738 1.00 91.50 97 GLU A C 1
ATOM 789 O O . GLU A 1 97 ? 18.058 10.054 -21.528 1.00 91.50 97 GLU A O 1
ATOM 794 N N . ARG A 1 98 ? 18.559 8.045 -22.391 1.00 88.44 98 ARG A N 1
ATOM 795 C CA . ARG A 1 98 ? 17.211 7.792 -22.912 1.00 88.44 98 ARG A CA 1
ATOM 796 C C . ARG A 1 98 ? 16.226 7.494 -21.783 1.00 88.44 98 ARG A C 1
ATOM 798 O O . ARG A 1 98 ? 15.097 7.985 -21.841 1.00 88.44 98 ARG A O 1
ATOM 805 N N . ALA A 1 99 ? 16.652 6.754 -20.760 1.00 87.38 99 ALA A N 1
ATOM 806 C CA . ALA A 1 99 ? 15.870 6.513 -19.554 1.00 87.38 99 ALA A CA 1
ATOM 807 C C . ALA A 1 99 ? 15.554 7.820 -18.819 1.00 87.38 99 ALA A C 1
ATOM 809 O O . ALA A 1 99 ? 14.389 8.073 -18.537 1.00 87.38 99 ALA A O 1
ATOM 810 N N . ASN A 1 100 ? 16.533 8.704 -18.612 1.00 87.19 100 ASN A N 1
ATOM 811 C CA . ASN A 1 100 ? 16.324 9.991 -17.943 1.00 87.19 100 ASN A CA 1
ATOM 812 C C . ASN A 1 100 ? 15.332 10.887 -18.706 1.00 87.19 100 ASN A C 1
ATOM 814 O O . ASN A 1 100 ? 14.462 11.503 -18.090 1.00 87.19 100 ASN A O 1
ATOM 818 N N . ARG A 1 101 ? 15.390 10.920 -20.049 1.00 86.56 101 ARG A N 1
ATOM 819 C CA . ARG A 1 101 ? 14.375 11.616 -20.865 1.00 86.56 101 ARG A CA 1
ATOM 820 C C . ARG A 1 101 ? 12.978 11.026 -20.681 1.00 86.56 101 ARG A C 1
ATOM 822 O O . ARG A 1 101 ? 12.014 11.780 -20.572 1.00 86.56 101 ARG A O 1
ATOM 829 N N . LYS A 1 102 ? 12.869 9.694 -20.651 1.00 84.06 102 LYS A N 1
ATOM 830 C CA . LYS A 1 102 ? 11.593 8.998 -20.461 1.00 84.06 102 LYS A CA 1
ATOM 831 C C . LYS A 1 102 ? 11.027 9.233 -19.059 1.00 84.06 102 LYS A C 1
ATOM 833 O O . LYS A 1 102 ? 9.874 9.614 -18.957 1.00 84.06 102 LYS A O 1
ATOM 838 N N . ILE A 1 103 ? 11.843 9.110 -18.014 1.00 82.25 103 ILE A N 1
ATOM 839 C CA . ILE A 1 103 ? 11.470 9.368 -16.613 1.00 82.25 103 ILE A CA 1
ATOM 840 C C . ILE A 1 103 ? 10.996 10.812 -16.426 1.00 82.25 103 ILE A C 1
ATOM 842 O O . ILE A 1 103 ? 9.991 11.052 -15.771 1.00 82.25 103 ILE A O 1
ATOM 846 N N . LYS A 1 104 ? 11.686 11.783 -17.038 1.00 81.44 104 LYS A N 1
ATOM 847 C CA . LYS A 1 104 ? 11.290 13.197 -16.961 1.00 81.44 104 LYS A CA 1
ATOM 848 C C . LYS A 1 104 ? 9.933 13.466 -17.619 1.00 81.44 104 LYS A C 1
ATOM 850 O O . LYS A 1 104 ? 9.225 14.374 -17.197 1.00 81.44 104 LYS A O 1
ATOM 855 N N . ARG A 1 105 ? 9.598 12.725 -18.678 1.00 79.12 105 ARG A N 1
ATOM 856 C CA . ARG A 1 105 ? 8.336 12.874 -19.414 1.00 79.12 105 ARG A CA 1
ATOM 857 C C . ARG A 1 105 ? 7.193 12.091 -18.766 1.00 79.12 105 ARG A C 1
ATOM 859 O O . ARG A 1 105 ? 6.069 12.577 -18.719 1.00 79.12 105 ARG A O 1
ATOM 866 N N . ASP A 1 106 ? 7.488 10.887 -18.293 1.00 73.69 106 ASP A N 1
ATOM 867 C CA . ASP A 1 106 ? 6.508 9.912 -17.844 1.00 73.69 106 ASP A CA 1
ATOM 868 C C . ASP A 1 106 ? 6.553 9.851 -16.305 1.00 73.69 106 ASP A C 1
ATOM 870 O O . ASP A 1 106 ? 7.421 9.204 -15.723 1.00 73.69 106 ASP A O 1
ATOM 874 N N . PHE A 1 107 ? 5.585 10.486 -15.632 1.00 62.91 107 PHE A N 1
ATOM 875 C CA . PHE A 1 107 ? 5.442 10.471 -14.160 1.00 62.91 107 PHE A CA 1
ATOM 876 C C . PHE A 1 107 ? 5.295 9.060 -13.549 1.00 62.91 107 PHE A C 1
ATOM 878 O O . PHE A 1 107 ? 5.373 8.894 -12.337 1.00 62.91 107 PHE A O 1
ATOM 885 N N . LEU A 1 108 ? 5.130 8.034 -14.389 1.00 62.78 108 LEU A N 1
ATOM 886 C CA . LEU A 1 108 ? 4.992 6.614 -14.045 1.00 62.78 108 LEU A CA 1
ATOM 887 C C . LEU A 1 108 ? 6.196 6.017 -13.291 1.00 62.78 108 LEU A C 1
ATOM 889 O O . LEU A 1 108 ? 6.088 4.914 -12.760 1.00 62.78 108 LEU A O 1
ATOM 893 N N . TYR A 1 109 ? 7.330 6.722 -13.253 1.00 65.31 109 TYR A N 1
ATOM 894 C CA . TYR A 1 109 ? 8.554 6.279 -12.581 1.00 65.31 109 TYR A CA 1
ATOM 895 C C . TYR A 1 109 ? 8.795 6.954 -11.228 1.00 65.31 109 TYR A C 1
ATOM 897 O O . TYR A 1 109 ? 9.856 6.766 -10.646 1.00 65.31 109 TYR A O 1
ATOM 905 N N . GLN A 1 110 ? 7.854 7.750 -10.723 1.00 75.62 110 GLN A N 1
ATOM 906 C CA . GLN A 1 110 ? 7.970 8.299 -9.374 1.00 75.62 110 GLN A CA 1
ATOM 907 C C . GLN A 1 110 ? 7.507 7.267 -8.350 1.00 75.62 110 GLN A C 1
ATOM 909 O O . GLN A 1 110 ? 6.535 6.551 -8.584 1.00 75.62 110 GLN A O 1
ATOM 914 N N . GLU A 1 111 ? 8.222 7.184 -7.232 1.00 82.81 111 GLU A N 1
ATOM 915 C CA . GLU A 1 111 ? 7.710 6.507 -6.046 1.00 82.81 111 GLU A CA 1
ATOM 916 C C . GLU A 1 111 ? 6.427 7.206 -5.603 1.00 82.81 111 GLU A C 1
ATOM 918 O O . GLU A 1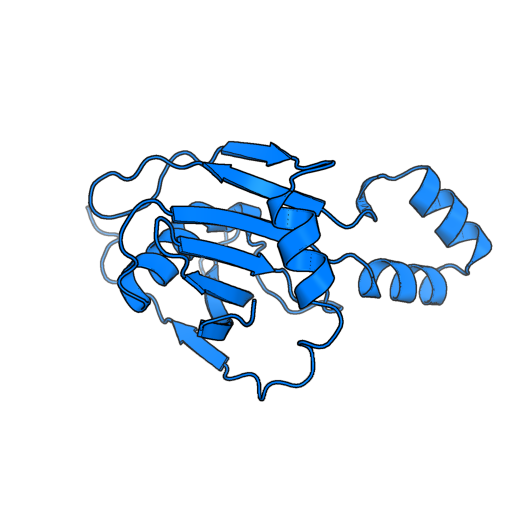 111 ? 6.332 8.436 -5.627 1.00 82.81 111 GLU A O 1
ATOM 923 N N . THR A 1 112 ? 5.414 6.414 -5.268 1.00 85.25 112 THR A N 1
ATOM 924 C CA . THR A 1 112 ? 4.083 6.942 -4.974 1.00 85.25 112 THR A CA 1
ATOM 925 C C . THR A 1 112 ? 3.564 6.394 -3.667 1.00 85.25 112 THR A C 1
ATOM 927 O O . THR A 1 112 ? 3.592 5.178 -3.460 1.00 85.25 112 THR A O 1
ATOM 930 N N . PHE A 1 113 ? 2.967 7.272 -2.871 1.00 89.56 113 PHE A N 1
ATOM 931 C CA . PHE A 1 113 ? 2.188 6.912 -1.700 1.00 89.56 113 PHE A CA 1
ATOM 932 C C . PHE A 1 113 ? 0.762 7.425 -1.858 1.00 89.56 113 PHE A C 1
ATOM 934 O O . PHE A 1 113 ? 0.543 8.576 -2.237 1.00 89.56 113 PHE A O 1
ATOM 941 N N . SER A 1 114 ? -0.214 6.583 -1.550 1.00 91.06 114 SER A N 1
ATOM 942 C CA . SER A 1 114 ? -1.624 6.961 -1.560 1.00 91.06 114 SER A CA 1
ATOM 943 C C . SER A 1 114 ? -2.276 6.567 -0.248 1.00 91.06 114 SER A C 1
ATOM 945 O O . SER A 1 114 ? -2.187 5.414 0.168 1.00 91.06 114 SER A O 1
ATOM 947 N N . HIS A 1 115 ? -2.958 7.518 0.386 1.00 92.62 115 HIS A N 1
ATOM 948 C CA . HIS A 1 115 ? -3.893 7.203 1.455 1.00 92.62 115 HIS A CA 1
ATOM 949 C C . HIS A 1 115 ? -5.156 6.618 0.831 1.00 92.62 115 HIS A C 1
ATOM 951 O O . HIS A 1 115 ? -5.841 7.292 0.055 1.00 92.62 115 HIS A O 1
ATOM 957 N N . VAL A 1 116 ? -5.427 5.358 1.156 1.00 95.25 116 VAL A N 1
ATOM 958 C CA . VAL A 1 116 ? -6.581 4.622 0.650 1.00 95.25 116 VAL A CA 1
ATOM 959 C C . VAL A 1 116 ? -7.691 4.692 1.687 1.00 95.25 116 VAL A C 1
ATOM 961 O O . VAL A 1 116 ? -7.532 4.238 2.818 1.00 95.25 116 VAL A O 1
ATOM 964 N N . THR A 1 117 ? -8.829 5.253 1.300 1.00 94.25 117 THR A N 1
ATOM 965 C CA . THR A 1 117 ? -10.046 5.235 2.118 1.00 94.25 117 THR A CA 1
ATOM 966 C C . THR A 1 117 ? -11.050 4.276 1.508 1.00 94.25 117 THR A C 1
ATOM 968 O O . THR A 1 117 ? -11.253 4.308 0.297 1.00 94.25 117 THR A O 1
ATOM 971 N N . CYS A 1 118 ? -11.707 3.477 2.343 1.00 93.19 118 CYS A N 1
ATOM 972 C CA . CYS A 1 118 ? -12.717 2.506 1.934 1.00 93.19 118 CYS A CA 1
ATOM 973 C C . CYS A 1 118 ? -13.888 2.527 2.921 1.00 93.19 118 CYS A C 1
ATOM 975 O O . CYS A 1 118 ? -13.716 2.871 4.092 1.00 93.19 118 CYS A O 1
ATOM 977 N N . ASN A 1 119 ? -15.054 2.081 2.467 1.00 93.06 119 ASN A N 1
ATOM 978 C CA . ASN A 1 119 ? -16.197 1.805 3.329 1.00 93.06 119 ASN A CA 1
ATOM 979 C C . ASN A 1 119 ? -16.080 0.385 3.888 1.00 93.06 119 ASN A C 1
ATOM 981 O O . ASN A 1 119 ? -15.858 -0.552 3.126 1.00 93.06 119 ASN A O 1
ATOM 985 N N . TRP A 1 120 ? -16.253 0.219 5.197 1.00 91.25 120 TRP A N 1
ATOM 986 C CA . TRP A 1 120 ? -16.378 -1.095 5.827 1.00 91.25 120 TRP A CA 1
ATOM 987 C C . TRP A 1 120 ? -17.859 -1.463 5.951 1.00 91.25 120 TRP A C 1
ATOM 989 O O . TRP A 1 120 ? -18.622 -0.706 6.553 1.00 91.25 120 TRP A O 1
ATOM 999 N N . ASP A 1 121 ? -18.273 -2.601 5.389 1.00 91.38 121 ASP A N 1
ATOM 1000 C CA . ASP A 1 121 ? -19.671 -3.064 5.444 1.00 91.38 121 ASP A CA 1
ATOM 1001 C C . ASP A 1 121 ? -19.978 -3.987 6.641 1.00 91.38 121 ASP A C 1
ATOM 1003 O O . ASP A 1 121 ? -21.119 -4.412 6.817 1.00 91.38 121 ASP A O 1
ATOM 1007 N N . GLY A 1 122 ? -18.976 -4.275 7.479 1.00 89.19 122 GLY A N 1
ATOM 1008 C CA . GLY A 1 122 ? -19.054 -5.255 8.567 1.00 89.19 122 GLY A CA 1
ATOM 1009 C C . GLY A 1 122 ? -18.278 -6.544 8.288 1.00 89.19 122 GLY A C 1
ATOM 1010 O O . GLY A 1 122 ? -17.900 -7.231 9.235 1.00 89.19 122 GLY A O 1
ATOM 1011 N N . GLU A 1 123 ? -18.003 -6.849 7.020 1.00 90.31 123 GLU A N 1
ATOM 1012 C CA . GLU A 1 123 ? -17.333 -8.078 6.582 1.00 90.31 123 GLU A CA 1
ATOM 1013 C C . GLU A 1 123 ? -16.131 -7.805 5.666 1.00 90.31 123 GLU A C 1
ATOM 1015 O O . GLU A 1 123 ? -15.121 -8.514 5.741 1.00 90.31 123 GLU A O 1
ATOM 1020 N N . ARG A 1 124 ? -16.227 -6.782 4.812 1.00 93.31 124 ARG A N 1
ATOM 1021 C CA . ARG A 1 124 ? -15.227 -6.424 3.803 1.00 93.31 124 ARG A CA 1
ATOM 1022 C C . ARG A 1 124 ? -15.146 -4.919 3.557 1.00 93.31 124 ARG A C 1
ATOM 1024 O O . ARG A 1 124 ? -16.110 -4.168 3.724 1.00 93.31 124 ARG A O 1
ATOM 1031 N N . TYR A 1 125 ? -13.978 -4.490 3.091 1.00 93.75 125 TYR A N 1
ATOM 1032 C CA . TYR A 1 125 ? -13.780 -3.148 2.555 1.00 93.75 125 TYR A CA 1
ATOM 1033 C C . TYR A 1 125 ? -14.357 -3.036 1.145 1.00 93.75 125 TYR A C 1
ATOM 1035 O O . TYR A 1 125 ? -14.262 -3.972 0.353 1.00 93.75 125 TYR A O 1
ATOM 1043 N N . GLN A 1 126 ? -14.937 -1.878 0.834 1.00 92.62 126 GLN A N 1
ATOM 1044 C CA . GLN A 1 126 ? -15.539 -1.572 -0.459 1.00 92.62 126 GLN A CA 1
ATOM 1045 C C . GLN A 1 126 ? -15.306 -0.115 -0.873 1.00 92.62 126 GLN A C 1
ATOM 1047 O O . GLN A 1 126 ? -15.127 0.761 -0.025 1.00 92.62 126 GLN A O 1
ATOM 1052 N N . ASN A 1 127 ? -15.443 0.159 -2.169 1.00 93.81 127 ASN A N 1
ATOM 1053 C CA . ASN A 1 127 ? -15.423 1.493 -2.772 1.00 93.81 127 ASN A CA 1
ATOM 1054 C C . ASN A 1 127 ? -14.146 2.284 -2.428 1.00 93.81 127 ASN A C 1
ATOM 1056 O O . ASN A 1 127 ? -14.232 3.350 -1.808 1.00 93.81 127 ASN A O 1
ATOM 1060 N N . PRO A 1 128 ? -12.959 1.770 -2.796 1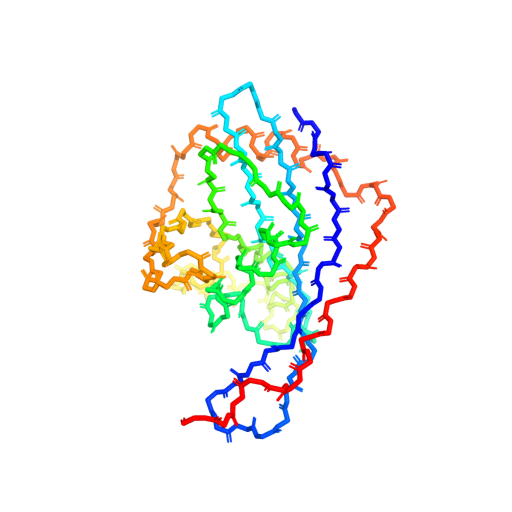.00 95.62 128 PRO A N 1
ATOM 1061 C CA . PRO A 1 128 ? -11.695 2.407 -2.489 1.00 95.62 128 PRO A CA 1
ATOM 1062 C C . PRO A 1 128 ? -11.572 3.749 -3.199 1.00 95.62 128 PRO A C 1
ATOM 1064 O O . PRO A 1 128 ? -11.957 3.920 -4.358 1.00 95.62 128 PRO A O 1
ATOM 1067 N N . ASN A 1 129 ? -10.982 4.703 -2.493 1.00 95.12 129 ASN A N 1
ATOM 1068 C CA . ASN A 1 129 ? -10.609 5.998 -3.026 1.00 95.12 129 ASN A CA 1
ATOM 1069 C C . ASN A 1 129 ? -9.155 6.300 -2.656 1.00 95.12 129 ASN A C 1
ATOM 1071 O O . ASN A 1 129 ? -8.741 6.099 -1.512 1.00 95.12 129 ASN A O 1
ATOM 1075 N N . TRP A 1 130 ? -8.392 6.775 -3.637 1.00 94.12 130 TRP A N 1
ATOM 1076 C CA . TRP A 1 130 ? -6.969 7.054 -3.505 1.00 94.12 130 TRP A CA 1
ATOM 1077 C C . TRP A 1 130 ? -6.726 8.550 -3.411 1.00 94.12 130 TRP A C 1
ATOM 1079 O O . TRP A 1 130 ? -6.983 9.300 -4.353 1.00 94.12 130 TRP A O 1
ATOM 1089 N N . ASN A 1 131 ? -6.137 8.963 -2.295 1.00 89.88 131 ASN A N 1
ATOM 1090 C CA . ASN A 1 131 ? -5.650 10.317 -2.096 1.00 89.88 131 ASN A CA 1
ATOM 1091 C C . ASN A 1 131 ? -4.126 10.299 -2.180 1.00 89.88 131 ASN A C 1
ATOM 1093 O O . ASN A 1 131 ? -3.452 9.838 -1.256 1.00 89.88 131 ASN A O 1
ATOM 1097 N N . TYR A 1 132 ? -3.587 10.776 -3.304 1.00 87.19 132 TYR A N 1
ATOM 1098 C CA . TYR A 1 132 ? -2.144 10.829 -3.522 1.00 87.19 132 TYR A CA 1
ATOM 1099 C C . TYR A 1 132 ? -1.481 11.747 -2.495 1.00 87.19 132 TYR A C 1
ATOM 1101 O O . TYR A 1 132 ? -1.875 12.903 -2.327 1.00 87.19 132 TYR A O 1
ATOM 1109 N N . LEU A 1 133 ? -0.449 11.241 -1.833 1.00 81.94 133 LEU A N 1
ATOM 1110 C CA . LEU A 1 133 ? 0.274 11.957 -0.797 1.00 81.94 133 LEU A CA 1
ATOM 1111 C C . LEU A 1 133 ? 1.548 12.554 -1.399 1.00 81.94 133 LEU A C 1
ATOM 1113 O O . LEU A 1 133 ? 2.362 11.836 -1.972 1.00 81.94 133 LEU A O 1
ATOM 1117 N N . ARG A 1 134 ? 1.701 13.877 -1.287 1.00 67.94 134 ARG A N 1
ATOM 1118 C CA . ARG A 1 134 ? 2.926 14.586 -1.699 1.00 67.94 134 ARG A CA 1
ATOM 1119 C C . ARG A 1 134 ? 3.841 14.899 -0.516 1.00 67.94 134 ARG A C 1
ATOM 1121 O O . ARG A 1 134 ? 5.033 14.692 -0.641 1.00 67.94 134 ARG A O 1
ATOM 1128 N N . ASP A 1 135 ? 3.265 15.312 0.617 1.00 58.66 135 ASP A N 1
ATOM 1129 C CA . ASP A 1 135 ? 3.996 15.816 1.792 1.00 58.66 135 ASP A CA 1
ATOM 1130 C C . ASP A 1 135 ? 3.255 15.451 3.099 1.00 58.66 135 ASP A C 1
ATOM 1132 O O . ASP A 1 135 ? 2.844 16.320 3.872 1.00 58.66 135 ASP A O 1
ATOM 1136 N N . HIS A 1 136 ? 2.937 14.171 3.328 1.00 55.03 136 HIS A N 1
ATOM 1137 C CA . HIS A 1 136 ? 2.226 13.801 4.559 1.00 55.03 136 HIS A CA 1
ATOM 1138 C C . HIS A 1 136 ? 3.238 13.586 5.702 1.00 55.03 136 HIS A C 1
ATOM 1140 O O . HIS A 1 136 ? 4.156 12.796 5.524 1.00 55.03 136 HIS A O 1
ATOM 1146 N N . PRO A 1 137 ? 3.048 14.140 6.916 1.00 58.28 137 PRO A N 1
ATOM 1147 C CA . PRO A 1 137 ? 3.970 13.930 8.049 1.00 58.28 137 PRO A CA 1
ATOM 1148 C C . PRO A 1 137 ? 4.170 12.452 8.433 1.00 58.28 137 PRO A C 1
ATOM 1150 O O . PRO A 1 137 ? 5.182 12.054 9.006 1.00 58.28 137 PRO A O 1
ATOM 1153 N N . VAL A 1 138 ? 3.179 11.612 8.116 1.00 61.16 138 VAL A N 1
ATOM 1154 C CA . VAL A 1 138 ? 3.268 10.148 8.263 1.00 61.16 138 VAL A CA 1
ATOM 1155 C C . VAL A 1 138 ? 4.227 9.537 7.240 1.00 61.16 138 VAL A C 1
ATOM 1157 O O . VAL A 1 138 ? 4.869 8.553 7.579 1.00 61.16 138 VAL A O 1
ATOM 1160 N N . LEU A 1 139 ? 4.371 10.110 6.041 1.00 62.38 139 LEU A N 1
ATOM 1161 C CA . LEU A 1 139 ? 5.394 9.700 5.076 1.00 62.38 139 LEU A CA 1
ATOM 1162 C C . LEU A 1 139 ? 6.782 10.036 5.584 1.00 62.38 139 LEU A C 1
ATOM 1164 O O . LEU A 1 139 ? 7.586 9.123 5.652 1.00 62.38 139 LEU A O 1
ATOM 1168 N N . ASP A 1 140 ? 7.025 11.252 6.076 1.00 64.12 140 ASP A N 1
ATOM 1169 C CA . ASP A 1 140 ? 8.321 11.597 6.680 1.00 64.12 140 ASP A CA 1
ATOM 1170 C C . ASP A 1 140 ? 8.666 10.636 7.826 1.00 64.12 140 ASP A C 1
ATOM 1172 O O . ASP A 1 140 ? 9.793 10.146 7.946 1.00 64.12 140 ASP A O 1
ATOM 1176 N N . MET A 1 141 ? 7.671 10.306 8.658 1.00 63.72 141 MET A N 1
ATOM 1177 C CA . MET A 1 141 ? 7.819 9.312 9.716 1.00 63.72 141 MET A CA 1
ATOM 1178 C C . MET A 1 141 ? 8.089 7.908 9.152 1.00 63.72 141 MET A C 1
ATOM 1180 O O . MET A 1 141 ? 8.930 7.195 9.695 1.00 63.72 141 MET A O 1
ATOM 1184 N N . ILE A 1 142 ? 7.394 7.477 8.103 1.00 63.75 142 ILE A N 1
ATOM 1185 C CA . ILE A 1 142 ? 7.591 6.170 7.467 1.00 63.75 142 ILE A CA 1
ATOM 1186 C C . ILE A 1 142 ? 8.975 6.111 6.799 1.00 63.75 142 ILE A C 1
ATOM 1188 O O . ILE A 1 142 ? 9.753 5.219 7.126 1.00 63.75 142 ILE A O 1
ATOM 1192 N N . GLU A 1 143 ? 9.330 7.076 5.955 1.00 62.22 143 GLU A N 1
ATOM 1193 C CA . GLU A 1 143 ? 10.592 7.180 5.212 1.00 62.22 143 GLU A CA 1
ATOM 1194 C C . GLU A 1 143 ? 11.809 7.230 6.140 1.00 62.22 143 GLU A C 1
ATOM 1196 O O . GLU A 1 143 ? 12.729 6.417 6.006 1.00 62.22 143 GLU A O 1
ATOM 1201 N N . THR A 1 144 ? 11.785 8.099 7.158 1.00 58.19 144 THR A N 1
ATOM 1202 C CA . THR A 1 144 ? 12.878 8.215 8.142 1.00 58.19 144 THR A CA 1
ATOM 1203 C C . THR A 1 144 ? 13.127 6.890 8.870 1.00 58.19 144 THR A C 1
ATOM 1205 O O . THR A 1 144 ? 14.256 6.581 9.241 1.00 58.19 144 THR A O 1
ATOM 1208 N N . ASN A 1 145 ? 12.085 6.074 9.054 1.00 54.12 145 ASN A N 1
ATOM 1209 C CA . ASN A 1 145 ? 12.181 4.770 9.713 1.00 54.12 145 ASN A CA 1
ATOM 1210 C C . ASN A 1 145 ? 12.398 3.593 8.749 1.00 54.12 145 ASN A C 1
ATOM 1212 O O . ASN A 1 145 ? 12.735 2.493 9.193 1.00 54.12 145 ASN A O 1
ATOM 1216 N N . MET A 1 146 ? 12.218 3.806 7.445 1.00 53.41 146 MET A N 1
ATOM 1217 C CA . MET A 1 146 ? 12.454 2.805 6.408 1.00 53.41 146 MET A CA 1
ATOM 1218 C C . MET A 1 146 ? 13.907 2.752 5.948 1.00 53.41 146 MET A C 1
ATOM 1220 O O . MET A 1 146 ? 14.358 1.666 5.580 1.00 53.41 146 MET A O 1
ATOM 1224 N N . ASN A 1 147 ? 14.654 3.854 6.076 1.00 50.75 147 ASN A N 1
ATOM 1225 C CA . ASN A 1 147 ? 16.107 3.915 5.889 1.00 50.75 147 ASN A CA 1
ATOM 1226 C C . ASN A 1 147 ? 16.843 3.060 6.945 1.00 50.75 147 ASN A C 1
ATOM 1228 O O . ASN A 1 147 ? 17.404 3.563 7.913 1.00 50.75 147 ASN A O 1
ATOM 1232 N N . GLY A 1 148 ? 16.803 1.734 6.787 1.00 46.66 148 GLY A N 1
ATOM 1233 C CA . GLY A 1 148 ? 17.422 0.760 7.694 1.00 46.66 148 GLY A CA 1
ATOM 1234 C C . GLY A 1 148 ? 16.582 -0.486 7.993 1.00 46.66 148 GLY A C 1
ATOM 1235 O O . GLY A 1 148 ? 17.100 -1.425 8.598 1.00 46.66 148 GLY A O 1
ATOM 1236 N N . CYS A 1 149 ? 15.316 -0.542 7.560 1.00 43.50 149 CYS A N 1
ATOM 1237 C CA . CYS A 1 149 ? 14.419 -1.676 7.836 1.00 43.50 149 CYS A CA 1
ATOM 1238 C C . CYS A 1 149 ? 14.534 -2.840 6.829 1.00 43.50 149 CYS A C 1
ATOM 1240 O O . CYS A 1 149 ? 13.835 -3.842 6.960 1.00 43.50 149 CYS A O 1
ATOM 1242 N N . ASP A 1 150 ? 15.447 -2.775 5.858 1.00 47.28 150 ASP A N 1
ATOM 1243 C CA . ASP A 1 150 ? 15.689 -3.862 4.889 1.00 47.28 150 ASP A CA 1
ATOM 1244 C C . ASP A 1 150 ? 16.441 -5.069 5.476 1.00 47.28 150 ASP A C 1
ATOM 1246 O O . ASP A 1 150 ? 16.834 -5.981 4.754 1.00 47.28 150 ASP A O 1
ATOM 1250 N N . ARG A 1 151 ? 16.662 -5.086 6.798 1.00 41.59 151 ARG A N 1
ATOM 1251 C CA . ARG A 1 151 ? 17.466 -6.104 7.493 1.00 41.59 151 ARG A CA 1
ATOM 1252 C C . ARG A 1 151 ? 16.686 -6.985 8.470 1.00 41.59 151 ARG A C 1
ATOM 1254 O O . ARG A 1 151 ? 17.308 -7.753 9.201 1.00 41.59 151 ARG A O 1
ATOM 1261 N N . LEU A 1 152 ? 15.355 -6.895 8.519 1.00 41.84 152 LEU A N 1
ATOM 1262 C CA . LEU A 1 152 ? 14.567 -7.870 9.278 1.00 41.84 152 LEU A CA 1
ATOM 1263 C C . LEU A 1 152 ? 14.423 -9.168 8.469 1.00 41.84 152 LEU A C 1
ATOM 1265 O O . LEU A 1 152 ? 14.265 -9.100 7.249 1.00 41.84 152 LEU A O 1
ATOM 1269 N N . PRO A 1 153 ? 14.477 -10.349 9.111 1.00 43.00 153 PRO A N 1
ATOM 1270 C CA . PRO A 1 153 ? 14.160 -11.597 8.433 1.00 43.00 153 PRO A CA 1
ATOM 1271 C C . PRO A 1 153 ? 12.698 -11.539 7.981 1.00 43.00 153 PRO A C 1
ATOM 1273 O O . PRO A 1 153 ? 11.780 -11.590 8.797 1.00 43.00 153 PRO A O 1
ATOM 1276 N N . LEU A 1 154 ? 12.494 -11.373 6.674 1.00 50.25 154 LEU A N 1
ATOM 1277 C CA . LEU A 1 154 ? 11.173 -11.351 6.062 1.00 50.25 154 LEU A CA 1
ATOM 1278 C C . LEU A 1 154 ? 10.545 -12.737 6.200 1.00 50.25 154 LEU A C 1
ATOM 1280 O O . LEU A 1 154 ? 11.075 -13.721 5.684 1.00 50.25 154 LEU A O 1
ATOM 1284 N N . VAL A 1 155 ? 9.399 -12.804 6.869 1.00 57.44 155 VAL A N 1
ATOM 1285 C CA . VAL A 1 155 ? 8.554 -13.999 6.873 1.00 57.44 155 VAL A CA 1
ATOM 1286 C C . VAL A 1 155 ? 7.520 -13.834 5.766 1.00 57.44 155 VAL A C 1
ATOM 1288 O O . VAL A 1 155 ? 6.873 -12.791 5.662 1.00 57.44 155 VAL A O 1
ATOM 1291 N N . VAL A 1 156 ? 7.383 -14.847 4.912 1.00 58.66 156 VAL A N 1
ATOM 1292 C CA . VAL A 1 156 ? 6.289 -14.906 3.937 1.00 58.66 156 VAL A CA 1
ATOM 1293 C C . VAL A 1 156 ? 5.063 -15.453 4.655 1.00 58.66 156 VAL A C 1
ATOM 1295 O O . VAL A 1 156 ? 5.113 -16.548 5.212 1.00 58.66 156 VAL A O 1
ATOM 1298 N N . VAL A 1 157 ? 3.972 -14.694 4.647 1.00 65.00 157 VAL A N 1
ATOM 1299 C CA . VAL A 1 157 ? 2.681 -15.116 5.192 1.00 65.00 157 VAL A CA 1
ATOM 1300 C C . VAL A 1 157 ? 1.738 -15.361 4.022 1.00 65.00 157 VAL A C 1
ATOM 1302 O O . VAL A 1 157 ? 1.412 -14.443 3.267 1.00 65.00 157 VAL A O 1
ATOM 1305 N N . GLN A 1 158 ? 1.324 -16.617 3.857 1.00 59.12 158 GLN A N 1
ATOM 1306 C CA . GLN A 1 158 ? 0.436 -17.030 2.777 1.00 59.12 158 GLN A CA 1
ATOM 1307 C C . GLN A 1 158 ? -1.019 -17.033 3.237 1.00 59.12 158 GLN A C 1
ATOM 1309 O O . GLN A 1 158 ? -1.379 -17.768 4.157 1.00 59.12 158 GLN A O 1
ATOM 1314 N N . VAL A 1 159 ? -1.868 -16.257 2.557 1.00 57.19 159 VAL A N 1
ATOM 1315 C CA . VAL A 1 159 ? -3.316 -16.258 2.789 1.00 57.19 159 VAL A CA 1
ATOM 1316 C C . VAL A 1 159 ? -4.009 -16.920 1.606 1.00 57.19 159 VAL A C 1
ATOM 1318 O O . VAL A 1 159 ? -4.050 -16.380 0.500 1.00 57.19 159 VAL A O 1
ATOM 1321 N N . VAL A 1 160 ? -4.551 -18.118 1.825 1.00 52.84 160 VAL A N 1
ATOM 1322 C CA . VAL A 1 160 ? -5.356 -18.826 0.822 1.00 52.84 160 VAL A CA 1
ATOM 1323 C C . VAL A 1 160 ? -6.826 -18.535 1.094 1.00 52.84 160 VAL A C 1
ATOM 1325 O O . VAL A 1 160 ? -7.399 -19.047 2.053 1.00 52.84 160 VAL A O 1
ATOM 1328 N N . VAL A 1 161 ? -7.453 -17.725 0.239 1.00 48.91 161 VAL A N 1
ATOM 1329 C CA . VAL A 1 161 ? -8.904 -17.505 0.292 1.00 48.91 161 VAL A CA 1
ATOM 1330 C C . VAL A 1 161 ? -9.597 -18.747 -0.269 1.00 48.91 161 VAL A C 1
ATOM 1332 O O . VAL A 1 161 ? -9.483 -19.060 -1.457 1.00 48.91 161 VAL A O 1
ATOM 1335 N N . ASN A 1 162 ? -10.284 -19.493 0.596 1.00 37.25 162 ASN A N 1
ATOM 1336 C CA . ASN A 1 162 ? -11.027 -20.688 0.204 1.00 37.25 162 ASN A CA 1
ATOM 1337 C C . ASN A 1 162 ? -12.219 -20.301 -0.693 1.00 37.25 162 ASN A C 1
ATOM 1339 O O . ASN A 1 162 ? -13.028 -19.450 -0.340 1.00 37.25 162 ASN A O 1
ATOM 1343 N N . ARG A 1 163 ? -12.345 -20.960 -1.852 1.00 41.38 163 ARG A N 1
ATOM 1344 C CA . ARG A 1 163 ? -13.297 -20.670 -2.952 1.00 41.38 163 ARG A CA 1
ATOM 1345 C C . ARG A 1 163 ? -14.801 -20.803 -2.629 1.00 41.38 163 ARG A C 1
ATOM 1347 O O . ARG A 1 163 ? -15.607 -20.805 -3.553 1.00 41.38 163 ARG A O 1
ATOM 1354 N N . GLN A 1 164 ? -15.223 -20.954 -1.377 1.00 30.88 164 GLN A N 1
ATOM 1355 C CA . GLN A 1 164 ? -16.592 -21.404 -1.078 1.00 30.88 164 GLN A CA 1
ATOM 1356 C C . GLN A 1 164 ? -17.678 -20.319 -0.985 1.00 30.88 164 GLN A C 1
ATOM 1358 O O . GLN A 1 164 ? -18.812 -20.650 -0.656 1.00 30.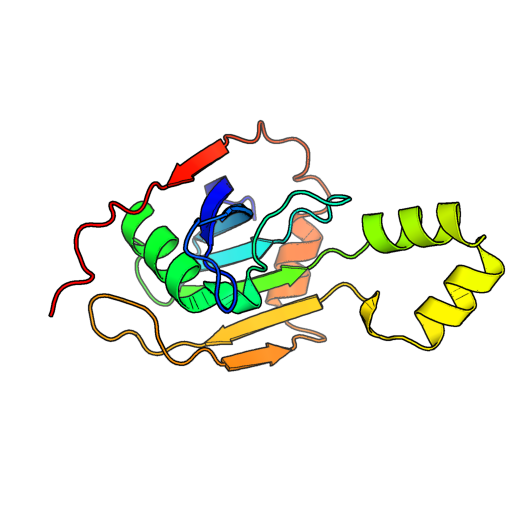88 164 GLN A O 1
ATOM 1363 N N . VAL A 1 165 ? -17.410 -19.060 -1.347 1.00 35.09 165 VAL A N 1
ATOM 1364 C CA . VAL A 1 165 ? -18.442 -18.001 -1.327 1.00 35.09 165 VAL A CA 1
ATOM 1365 C C . VAL A 1 165 ? -18.549 -17.288 -2.677 1.00 35.09 165 VAL A C 1
ATOM 1367 O O . VAL A 1 165 ? -18.444 -16.075 -2.777 1.00 35.09 165 VAL A O 1
ATOM 1370 N N . VAL A 1 166 ? -18.755 -18.050 -3.751 1.00 28.41 166 VAL A N 1
ATOM 1371 C CA . VAL A 1 166 ? -19.364 -17.525 -4.987 1.00 28.41 166 VAL A CA 1
ATOM 1372 C C . VAL A 1 166 ? -20.386 -18.551 -5.465 1.00 28.41 166 VAL A C 1
ATOM 1374 O O . VAL A 1 166 ? -20.139 -19.318 -6.384 1.00 28.41 166 VAL A O 1
ATOM 1377 N N . ASN A 1 167 ? -21.497 -18.634 -4.741 1.00 30.41 167 ASN A N 1
ATOM 1378 C CA . ASN A 1 167 ? -22.756 -19.222 -5.194 1.00 30.41 167 ASN A CA 1
ATOM 1379 C C . ASN A 1 167 ? -23.872 -18.602 -4.346 1.00 30.41 167 ASN A C 1
ATOM 1381 O O . ASN A 1 167 ? -24.278 -19.169 -3.330 1.00 30.41 167 ASN A O 1
ATOM 1385 N N . ARG A 1 168 ? -24.317 -17.412 -4.747 1.00 31.88 168 ARG A N 1
ATOM 1386 C CA . ARG A 1 168 ? -25.671 -16.902 -4.517 1.00 31.88 168 ARG A CA 1
ATOM 1387 C C . ARG A 1 168 ? -26.084 -16.090 -5.731 1.00 31.88 168 ARG A C 1
ATOM 1389 O O . ARG A 1 168 ? -25.223 -15.324 -6.214 1.00 31.88 168 ARG A O 1
#

Radius of gyration: 16.96 Å; chains: 1; bounding box: 46×37×44 Å

Sequence (168 aa):
MKPETDVIFQWVGFGSGQYRGWNSFCRVRIFKTQDRTIVLMSDLDRDKETGTSITNSVENVMTLIDQMYQLAGPIIWIEHYPRHNAIAQLKKEIGEERANRKIKRDFLYQETFSHVTCNWDGERYQNPNWNYLRDHPVLDMIETNMNGCDRLPLVVVQVVVNRQVVNR

Secondary structure (DSSP, 8-state):
---SEEEEEEEEE--TT-SSPEEEEEEEEEEE-SS-EEEEEE----SS---S-HHHHHHHHHHHHHHHHT--SSEEEEEEE--HHHHHHHHHHH-HHHHHHHHHH-GGGS-EEEEEEEEE-SSSEEEEEEEEESS-HHHHHHHHHHTTGGGS-PEEEE----S-----

Foldseek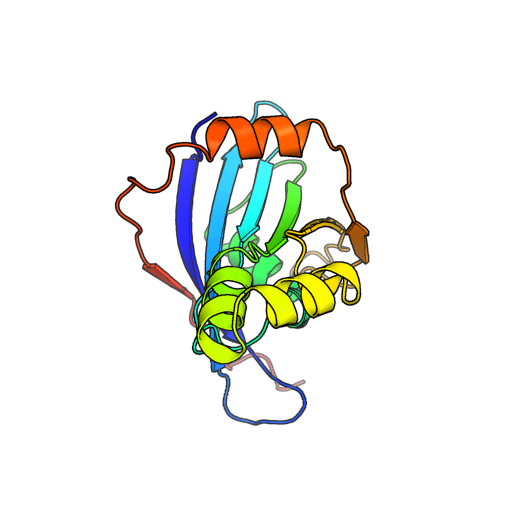 3Di:
DAFPDWAWEWDFDDDPPDPGTATATWIWTWHDDPAEIEIETEHPLDDDHRGDDCVRCVFVVVLLCCVVVVGDHHYWYKYKYQLVNVLVVLCVPPNVVVSVVCVVVDVVRDIWIWGWDFDDPPRITHDIDTDTDDDDVVVVVVVVNVVPNPPDDHHHDYDYDDPPPDDD

pLDDT: mean 78.23, std 17.8, range [28.41, 95.69]